Protein AF-A0A3A9F4L4-F1 (afdb_monomer_lite)

Secondary structure (DSSP, 8-state):
-EEEEEEEEEETTTTEEEEEEEEEEEPTTS-EEEEEEEETTB--TTGGG-TTGGG--

Sequence (57 aa):
MVTEEFITGFCKLQNQTRIVICEVEKRADGSQELISSDCCYGKCEHSKDCLLMGQIK

Foldseek 3Di:
DKDWDWFWDADPVVRGIWIKIWIWDQDPVRAIDTPAIATPVGGDPCPVVDPSCVVRD

Radius of gyration: 11.47 Å; c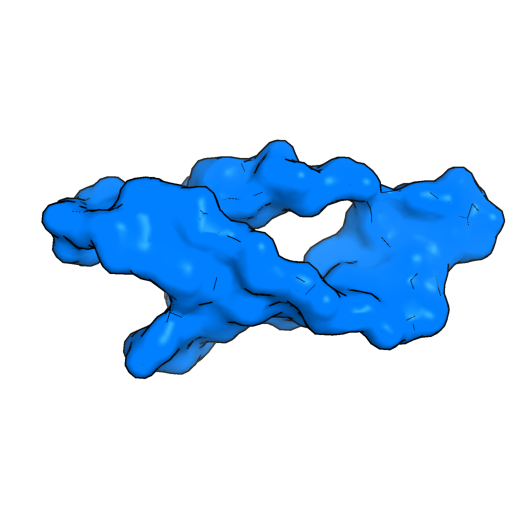hains: 1; bounding box: 25×18×31 Å

pLDDT: mean 79.05, std 7.59, range [59.62, 89.69]

Structure (mmCIF, N/CA/C/O backbone):
data_AF-A0A3A9F4L4-F1
#
_entry.id   AF-A0A3A9F4L4-F1
#
loop_
_atom_site.group_PDB
_atom_site.id
_atom_site.type_symbol
_atom_site.label_atom_id
_atom_site.label_alt_id
_atom_site.label_comp_id
_atom_site.label_asym_id
_atom_site.label_entity_id
_atom_site.label_seq_id
_atom_site.pdbx_PDB_ins_code
_atom_site.Cartn_x
_atom_site.Cartn_y
_atom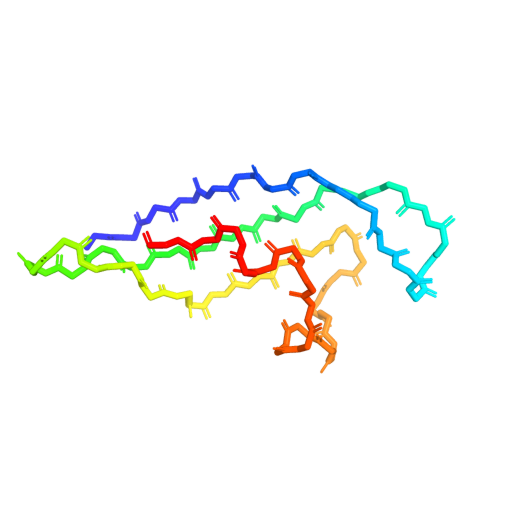_site.Cartn_z
_atom_site.occupancy
_atom_site.B_iso_or_equiv
_atom_site.auth_seq_id
_atom_site.auth_comp_id
_atom_site.auth_asym_id
_atom_site.auth_atom_id
_atom_site.pdbx_PDB_model_num
ATOM 1 N N . MET A 1 1 ? -8.468 -10.053 14.901 1.00 76.75 1 MET A N 1
ATOM 2 C CA . MET A 1 1 ? -8.677 -10.881 13.683 1.00 76.75 1 MET A CA 1
ATOM 3 C C . MET A 1 1 ? -7.759 -10.319 12.622 1.00 76.75 1 MET A C 1
ATOM 5 O O . MET A 1 1 ? -7.787 -9.106 12.445 1.00 76.75 1 MET A O 1
ATOM 9 N N . VAL A 1 2 ? -6.954 -11.156 11.967 1.00 85.62 2 VAL A N 1
ATOM 10 C CA . VAL A 1 2 ? -6.079 -10.705 10.876 1.00 85.62 2 VAL A CA 1
ATOM 11 C C . VAL A 1 2 ? -6.862 -10.753 9.567 1.00 85.62 2 VAL A C 1
ATOM 13 O O . VAL A 1 2 ? -7.558 -11.735 9.305 1.00 85.62 2 VAL A O 1
ATOM 16 N N . THR A 1 3 ? -6.789 -9.684 8.782 1.00 88.44 3 THR A N 1
ATOM 17 C CA . THR A 1 3 ? -7.372 -9.598 7.439 1.00 88.44 3 THR A CA 1
ATOM 18 C C . THR A 1 3 ? -6.312 -9.176 6.434 1.00 88.44 3 THR A C 1
ATOM 20 O O . THR A 1 3 ? -5.454 -8.360 6.759 1.00 88.44 3 THR A O 1
ATOM 23 N N . GLU A 1 4 ? -6.392 -9.710 5.220 1.00 87.62 4 GLU A N 1
ATOM 24 C CA . GLU A 1 4 ? -5.527 -9.325 4.105 1.00 87.62 4 GLU A CA 1
ATOM 25 C C . GLU A 1 4 ? -6.242 -8.300 3.220 1.00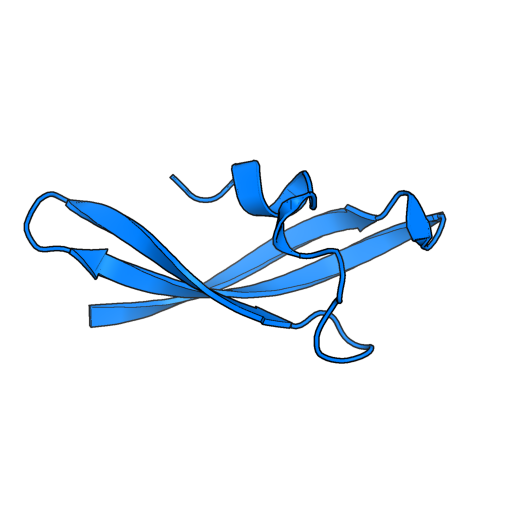 87.62 4 GLU A C 1
ATOM 27 O O . GLU A 1 4 ? -7.386 -8.508 2.809 1.00 87.62 4 GLU A O 1
ATOM 32 N N . GLU A 1 5 ? -5.565 -7.195 2.919 1.00 87.44 5 GLU A N 1
ATOM 33 C CA . GLU A 1 5 ? -6.075 -6.124 2.067 1.00 87.44 5 GLU A CA 1
ATOM 34 C C . GLU A 1 5 ? -5.118 -5.855 0.902 1.00 87.44 5 GLU A C 1
ATOM 36 O O . GLU A 1 5 ? -3.895 -5.887 1.050 1.00 87.44 5 GLU A O 1
ATOM 41 N N . PHE A 1 6 ? -5.681 -5.577 -0.276 1.00 86.06 6 PHE A N 1
ATOM 42 C CA . PHE A 1 6 ? -4.916 -5.233 -1.471 1.00 86.06 6 PHE A CA 1
ATOM 43 C C . PHE A 1 6 ? -4.968 -3.728 -1.697 1.00 86.06 6 PHE A C 1
ATOM 45 O O . PHE A 1 6 ? -6.034 -3.165 -1.948 1.00 86.06 6 PHE A O 1
ATOM 52 N N . ILE A 1 7 ? -3.806 -3.082 -1.673 1.00 84.00 7 ILE A N 1
ATOM 53 C CA . ILE A 1 7 ? -3.679 -1.648 -1.924 1.00 84.00 7 ILE A CA 1
ATOM 54 C C . ILE A 1 7 ? -2.968 -1.438 -3.247 1.00 84.00 7 ILE A C 1
ATOM 56 O O . ILE A 1 7 ? -1.828 -1.858 -3.441 1.00 84.00 7 ILE A O 1
ATOM 60 N N . THR A 1 8 ? -3.634 -0.751 -4.169 1.00 83.94 8 THR A N 1
ATOM 61 C CA . THR A 1 8 ? -3.063 -0.412 -5.471 1.00 83.94 8 THR A CA 1
ATOM 62 C C . THR A 1 8 ? -2.683 1.058 -5.518 1.00 83.94 8 THR A C 1
ATOM 64 O O . THR A 1 8 ? -3.507 1.922 -5.226 1.00 83.94 8 THR A O 1
ATOM 67 N N . GLY A 1 9 ? -1.467 1.370 -5.953 1.00 81.12 9 GLY A N 1
ATOM 68 C CA . GLY A 1 9 ? -1.083 2.754 -6.199 1.00 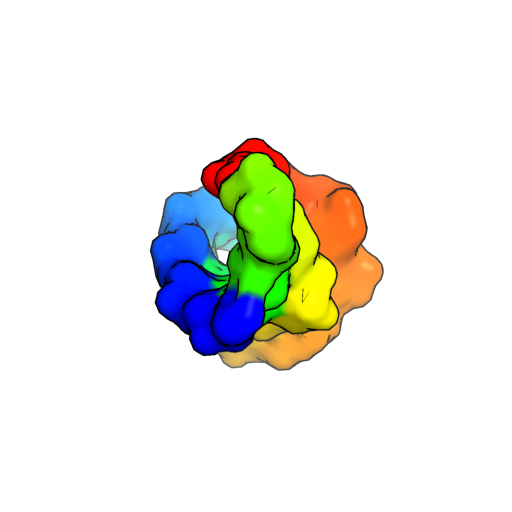81.12 9 GLY A CA 1
ATOM 69 C C . GLY A 1 9 ? 0.330 2.911 -6.737 1.00 81.12 9 GLY A C 1
ATOM 70 O O . GLY A 1 9 ? 0.994 1.942 -7.096 1.00 81.12 9 GLY A O 1
ATOM 71 N N . PHE A 1 10 ? 0.786 4.155 -6.851 1.00 81.94 10 PHE A N 1
ATOM 72 C CA . PHE A 1 10 ? 2.066 4.472 -7.479 1.00 81.94 10 PHE A CA 1
ATOM 73 C C . PHE A 1 10 ? 3.223 4.446 -6.474 1.00 81.94 10 PHE A C 1
ATOM 75 O O . PHE A 1 10 ? 3.238 5.204 -5.503 1.00 81.94 10 PHE A O 1
ATOM 82 N N . CYS A 1 11 ? 4.229 3.611 -6.731 1.00 79.31 11 CYS A N 1
ATOM 83 C CA . CYS A 1 11 ? 5.467 3.584 -5.963 1.00 79.31 11 CYS A CA 1
ATOM 84 C C . CYS A 1 11 ? 6.475 4.559 -6.582 1.00 79.31 11 CYS A C 1
ATOM 86 O O . CYS A 1 11 ? 7.024 4.288 -7.649 1.00 79.31 11 CYS A O 1
ATOM 88 N N . LYS A 1 12 ? 6.758 5.674 -5.896 1.00 77.31 12 LYS A N 1
ATOM 89 C CA . LYS A 1 12 ? 7.725 6.683 -6.369 1.00 77.31 12 LYS A CA 1
ATOM 90 C C . LYS A 1 12 ? 9.146 6.131 -6.510 1.00 77.31 12 LYS A C 1
ATOM 92 O O . LYS A 1 12 ? 9.807 6.441 -7.490 1.00 77.31 12 LYS A O 1
ATOM 97 N N . LEU A 1 13 ? 9.587 5.287 -5.572 1.00 75.31 13 LEU A N 1
ATOM 98 C CA . LEU A 1 13 ? 10.932 4.691 -5.590 1.00 75.31 13 LEU A CA 1
ATOM 99 C C . LEU A 1 13 ? 11.165 3.794 -6.810 1.00 75.31 13 LEU A C 1
ATOM 101 O O . LEU A 1 13 ? 12.270 3.739 -7.330 1.00 75.31 13 LEU A O 1
ATOM 105 N N . GLN A 1 14 ? 10.118 3.105 -7.265 1.00 79.38 14 GLN A N 1
ATOM 106 C CA . GLN A 1 14 ? 10.176 2.206 -8.420 1.00 79.38 14 GLN A CA 1
ATOM 107 C C . GLN A 1 14 ? 9.618 2.853 -9.697 1.00 79.38 14 GLN A C 1
ATOM 109 O O . GLN A 1 14 ? 9.586 2.212 -10.741 1.00 79.38 14 GLN A O 1
ATOM 114 N N . ASN A 1 15 ? 9.151 4.104 -9.614 1.00 83.38 15 ASN A N 1
ATOM 115 C CA . ASN A 1 15 ? 8.532 4.865 -10.698 1.00 83.38 15 ASN A CA 1
ATOM 116 C C . ASN A 1 15 ? 7.447 4.091 -11.484 1.00 83.38 15 ASN A C 1
ATOM 118 O O . ASN A 1 15 ? 7.378 4.169 -12.709 1.00 83.38 15 ASN A O 1
ATOM 122 N N . GLN A 1 16 ? 6.601 3.320 -10.791 1.00 85.38 16 GLN A N 1
ATOM 123 C CA . GLN A 1 16 ? 5.536 2.530 -11.420 1.00 85.38 16 GLN A CA 1
ATOM 124 C C . GLN A 1 16 ? 4.360 2.245 -10.477 1.00 85.38 16 GLN A C 1
ATOM 126 O O . GLN A 1 16 ? 4.501 2.276 -9.251 1.00 85.38 16 GLN A O 1
ATOM 131 N N . THR A 1 17 ? 3.204 1.894 -11.047 1.00 85.81 17 THR A N 1
ATOM 132 C CA . THR A 1 17 ? 2.052 1.378 -10.290 1.00 85.81 17 THR A CA 1
ATOM 133 C C . THR A 1 17 ? 2.344 -0.021 -9.747 1.00 85.81 17 THR A C 1
ATOM 135 O O . THR A 1 17 ? 2.940 -0.862 -10.427 1.00 85.81 17 THR A O 1
ATOM 138 N N . ARG A 1 18 ? 1.943 -0.265 -8.499 1.00 83.06 18 ARG A N 1
ATOM 139 C CA . ARG A 1 18 ? 2.140 -1.510 -7.758 1.00 83.06 18 ARG A CA 1
ATOM 140 C C . ARG A 1 18 ? 0.875 -1.884 -6.991 1.00 83.06 18 ARG A C 1
ATOM 142 O O . ARG A 1 18 ? 0.076 -1.021 -6.632 1.00 83.06 18 ARG A O 1
ATOM 149 N N . ILE A 1 19 ? 0.749 -3.179 -6.731 1.00 85.12 19 ILE A N 1
ATOM 150 C CA . ILE A 1 19 ? -0.182 -3.747 -5.759 1.00 85.12 19 ILE A CA 1
ATOM 151 C C . ILE A 1 19 ? 0.656 -4.151 -4.545 1.00 85.12 19 ILE A C 1
ATOM 153 O O . ILE A 1 19 ? 1.723 -4.749 -4.708 1.00 85.12 19 ILE A O 1
ATOM 157 N N . VAL A 1 20 ? 0.199 -3.778 -3.357 1.00 83.25 20 VAL A N 1
ATOM 158 C CA . VAL A 1 20 ? 0.778 -4.161 -2.070 1.00 83.25 20 VAL A CA 1
ATOM 159 C C . VAL A 1 20 ? -0.262 -4.991 -1.333 1.00 83.25 20 VAL A C 1
ATOM 161 O O . VAL A 1 20 ? -1.432 -4.610 -1.293 1.00 83.25 20 VAL A O 1
ATOM 164 N N . ILE A 1 21 ? 0.163 -6.125 -0.793 1.00 86.69 21 ILE A N 1
ATOM 165 C CA . ILE A 1 21 ? -0.645 -6.983 0.069 1.00 86.69 21 ILE A CA 1
ATOM 166 C C . ILE A 1 21 ? -0.328 -6.579 1.504 1.00 86.69 21 ILE A C 1
ATOM 168 O O . ILE A 1 21 ? 0.844 -6.527 1.881 1.00 86.69 21 ILE A O 1
ATOM 172 N N . CYS A 1 22 ? -1.353 -6.254 2.281 1.00 84.69 22 CYS A N 1
ATOM 173 C CA . CYS A 1 22 ? -1.225 -5.788 3.654 1.00 84.69 22 CYS A CA 1
ATOM 174 C C . CYS A 1 22 ? -1.971 -6.726 4.594 1.00 84.69 22 CYS A C 1
ATOM 176 O O . CYS A 1 22 ? -3.167 -6.945 4.420 1.00 84.69 22 CYS A O 1
ATOM 178 N N . GLU A 1 23 ? -1.286 -7.230 5.614 1.00 87.81 23 GLU A N 1
ATOM 179 C CA . GLU A 1 23 ? -1.930 -7.927 6.723 1.00 87.81 23 GLU A CA 1
ATOM 180 C C . GLU A 1 23 ? -2.221 -6.921 7.826 1.00 87.81 23 GLU A C 1
ATOM 182 O O . GLU A 1 23 ? -1.308 -6.276 8.350 1.00 87.81 23 GLU A O 1
ATOM 187 N N . VAL A 1 24 ? -3.492 -6.794 8.191 1.00 87.88 24 VAL A N 1
ATOM 188 C CA . VAL A 1 24 ? -3.936 -5.871 9.233 1.00 87.88 24 VAL A CA 1
ATOM 189 C C . VAL A 1 24 ? -4.640 -6.623 10.351 1.00 87.88 24 VAL A C 1
ATOM 191 O O . VAL A 1 24 ? -5.491 -7.482 10.109 1.00 87.88 24 VAL A O 1
ATOM 194 N N . GLU A 1 25 ? -4.308 -6.294 11.595 1.00 89.69 25 GLU A N 1
ATOM 195 C CA . GLU A 1 25 ? -5.051 -6.753 12.758 1.00 89.69 25 GLU A CA 1
ATOM 196 C C . GLU A 1 25 ? -6.155 -5.752 13.079 1.00 89.69 25 GLU A C 1
ATOM 198 O O . GLU A 1 25 ? -5.894 -4.597 13.417 1.00 89.69 25 GLU A O 1
ATOM 203 N N . LYS A 1 26 ? -7.407 -6.209 13.013 1.00 87.38 26 LYS A N 1
ATOM 204 C CA . LYS A 1 26 ? -8.531 -5.459 13.575 1.00 87.38 26 LYS A CA 1
ATOM 205 C C . LYS A 1 26 ? -8.567 -5.669 15.080 1.00 87.38 26 LYS A C 1
ATOM 207 O O . LYS A 1 26 ? -8.770 -6.804 15.541 1.00 87.38 26 LYS A O 1
ATOM 212 N N . ARG A 1 27 ? -8.391 -4.575 15.818 1.00 84.50 27 ARG A N 1
ATOM 213 C CA . ARG A 1 27 ? -8.519 -4.517 17.275 1.00 84.50 27 ARG A CA 1
ATOM 214 C C . ARG A 1 27 ? -9.991 -4.390 17.680 1.00 84.50 27 ARG A C 1
ATOM 216 O O . ARG A 1 27 ? -10.864 -4.078 16.871 1.00 84.50 27 ARG A O 1
ATOM 223 N N . ALA A 1 28 ? -10.282 -4.668 18.951 1.00 85.69 28 ALA A N 1
ATOM 224 C CA . ALA A 1 28 ? -11.652 -4.681 19.475 1.00 85.69 28 ALA A CA 1
ATOM 225 C C . ALA A 1 28 ? -12.332 -3.297 19.476 1.00 85.69 28 ALA A C 1
ATOM 227 O O . ALA A 1 28 ? -13.556 -3.216 19.496 1.00 85.69 28 ALA A O 1
ATOM 228 N N . ASP A 1 29 ? -11.544 -2.223 19.439 1.00 86.31 29 ASP A N 1
ATOM 229 C CA . ASP A 1 29 ? -12.001 -0.833 19.334 1.00 86.31 29 ASP A CA 1
ATOM 230 C C . ASP A 1 29 ? -12.308 -0.399 17.886 1.00 86.31 29 ASP A C 1
ATOM 232 O O . ASP A 1 29 ? -12.725 0.735 17.658 1.00 86.31 29 ASP A O 1
ATOM 236 N N . GLY A 1 30 ? -12.124 -1.297 16.911 1.00 82.44 30 GLY A N 1
ATOM 237 C CA . GLY A 1 30 ? -12.328 -1.031 15.489 1.00 82.44 30 GLY A CA 1
ATOM 238 C C . GLY A 1 30 ? -11.121 -0.416 14.781 1.00 82.44 30 GLY A C 1
ATOM 239 O O . GLY A 1 30 ? -11.190 -0.240 13.567 1.00 82.44 30 GLY A O 1
ATOM 240 N N . SER A 1 31 ? -10.024 -0.128 15.491 1.00 82.81 31 SER A N 1
ATOM 241 C CA . SER A 1 31 ? -8.782 0.329 14.863 1.00 82.81 31 SER A CA 1
ATOM 242 C C . SER A 1 31 ? -8.087 -0.803 14.098 1.00 82.81 31 SER A C 1
ATOM 244 O O . SER A 1 31 ? -8.179 -1.981 14.472 1.00 82.81 31 SER A O 1
ATOM 246 N N . GLN A 1 32 ? -7.402 -0.444 13.011 1.00 84.38 32 GLN A N 1
ATOM 247 C CA . GLN A 1 32 ? -6.584 -1.367 12.229 1.00 84.38 32 GLN A CA 1
ATOM 248 C C . GLN A 1 32 ? -5.100 -1.121 12.509 1.00 84.38 32 GLN A C 1
ATOM 250 O O . GLN A 1 32 ? -4.615 0.007 12.450 1.00 84.38 32 GLN A O 1
ATOM 255 N N . GLU A 1 33 ? -4.360 -2.188 12.788 1.00 84.19 33 GLU A N 1
ATOM 256 C CA . GLU A 1 33 ? -2.905 -2.148 12.905 1.00 84.19 33 GLU A CA 1
ATOM 257 C C . GLU A 1 33 ? -2.267 -2.928 11.759 1.00 84.19 33 GLU A C 1
ATOM 259 O O . GLU A 1 33 ? -2.581 -4.096 11.550 1.00 84.19 33 GLU A O 1
ATOM 264 N N . LEU A 1 34 ? -1.352 -2.296 11.023 1.00 82.06 34 LEU A N 1
ATOM 265 C CA . LEU A 1 34 ? -0.574 -2.970 9.986 1.00 82.06 34 LEU A CA 1
ATOM 266 C C . LEU A 1 34 ? 0.450 -3.914 10.628 1.00 82.06 34 LEU A C 1
ATOM 268 O O . LEU A 1 34 ? 1.391 -3.460 11.278 1.00 82.06 34 LEU A O 1
ATOM 272 N N . ILE A 1 35 ? 0.298 -5.215 10.392 1.00 85.81 35 ILE A N 1
ATOM 273 C CA . ILE A 1 35 ? 1.228 -6.250 10.857 1.00 85.81 35 ILE A CA 1
ATOM 274 C C . ILE A 1 35 ? 2.351 -6.435 9.838 1.00 85.81 35 ILE A C 1
ATOM 276 O O . ILE A 1 35 ? 3.534 -6.468 10.190 1.00 85.81 35 ILE A O 1
ATOM 280 N N . SER A 1 36 ? 1.990 -6.554 8.560 1.00 81.88 36 SER A N 1
ATOM 281 C CA . SER A 1 36 ? 2.943 -6.805 7.485 1.00 81.88 36 SER A CA 1
ATOM 282 C C . SER A 1 36 ? 2.495 -6.174 6.168 1.00 81.88 36 SER A C 1
ATOM 284 O O . SER A 1 36 ? 1.319 -5.889 5.947 1.00 81.88 36 SER A O 1
ATOM 286 N N . SER A 1 37 ? 3.465 -5.913 5.293 1.00 80.50 37 SER A N 1
ATOM 287 C CA . SER A 1 37 ? 3.208 -5.460 3.929 1.00 80.50 37 SER A CA 1
ATOM 288 C C . SER A 1 37 ? 4.227 -6.080 2.985 1.00 80.50 37 SER A C 1
ATOM 290 O O . SER A 1 37 ? 5.429 -6.066 3.270 1.00 80.50 37 SER A O 1
ATOM 292 N N . ASP A 1 38 ? 3.743 -6.602 1.864 1.00 81.12 38 ASP A N 1
ATOM 293 C CA . ASP A 1 38 ? 4.566 -7.187 0.813 1.00 81.12 38 ASP A CA 1
ATOM 294 C C . ASP A 1 38 ? 4.153 -6.608 -0.543 1.00 81.12 38 ASP A C 1
ATOM 296 O O . ASP A 1 38 ? 2.970 -6.482 -0.869 1.00 81.12 38 ASP A O 1
ATOM 300 N N . CYS A 1 39 ? 5.133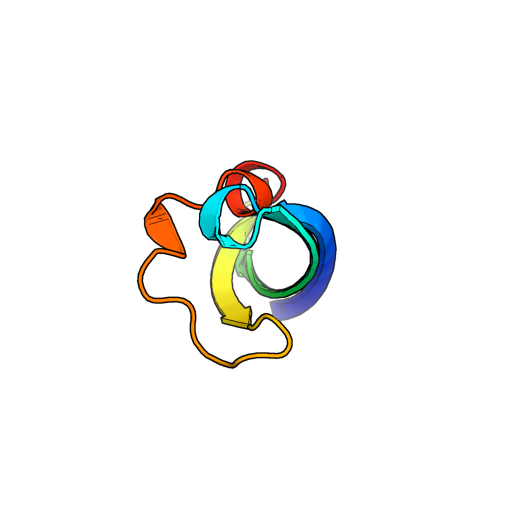 -6.194 -1.337 1.00 76.81 39 CYS A N 1
ATOM 301 C CA . CYS A 1 39 ? 4.933 -5.870 -2.745 1.00 76.81 39 CYS A CA 1
ATOM 302 C C . CYS A 1 39 ? 5.700 -6.913 -3.560 1.00 76.81 39 CYS A C 1
ATOM 304 O O . CYS A 1 39 ? 6.667 -7.441 -3.044 1.00 76.81 39 CYS A O 1
ATOM 306 N N . CYS A 1 40 ? 5.344 -7.195 -4.823 1.00 69.19 40 CYS A N 1
ATOM 307 C CA . CYS A 1 40 ? 5.881 -8.315 -5.638 1.00 69.19 40 CYS A CA 1
ATOM 308 C C . CYS A 1 40 ? 7.426 -8.488 -5.738 1.00 69.19 40 CYS A C 1
ATOM 310 O O . CYS A 1 40 ? 7.889 -9.355 -6.472 1.00 69.19 40 CYS A O 1
ATOM 312 N N . TYR A 1 41 ? 8.222 -7.641 -5.088 1.00 63.81 41 TYR A N 1
ATOM 313 C CA . TYR A 1 41 ? 9.670 -7.717 -4.918 1.00 63.81 41 TYR A CA 1
ATOM 314 C C . TYR A 1 41 ? 10.121 -8.098 -3.485 1.00 63.81 41 TYR A C 1
ATOM 316 O O . TYR A 1 41 ? 11.322 -8.099 -3.218 1.00 63.81 41 TYR A O 1
ATOM 324 N N . GLY A 1 42 ? 9.196 -8.433 -2.5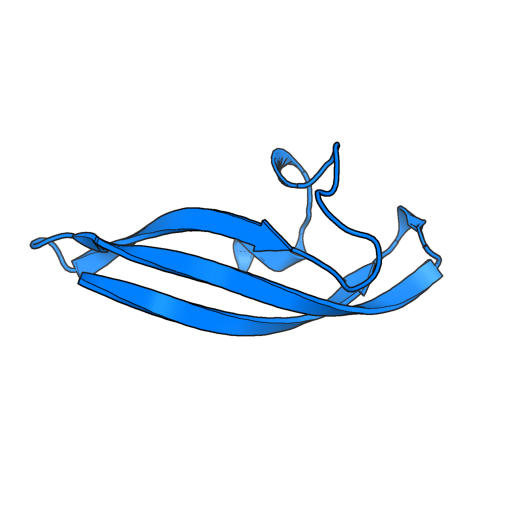79 1.00 67.88 42 GLY A N 1
ATOM 325 C CA . GLY A 1 42 ? 9.436 -8.807 -1.185 1.00 67.88 42 GLY A CA 1
ATOM 326 C C . GLY A 1 42 ? 9.253 -7.659 -0.183 1.00 67.88 42 GLY A C 1
ATOM 327 O O . GLY A 1 42 ? 8.603 -6.643 -0.450 1.00 67.88 42 GLY A O 1
ATOM 328 N N . LYS A 1 43 ? 9.866 -7.813 1.000 1.00 66.06 43 LYS A N 1
ATOM 329 C CA . LYS A 1 43 ? 9.775 -6.850 2.106 1.00 66.06 43 LYS A CA 1
ATOM 330 C C . LYS A 1 43 ? 10.440 -5.519 1.739 1.00 66.06 43 LYS A C 1
ATOM 332 O O . LYS A 1 43 ? 11.660 -5.427 1.634 1.00 66.06 43 LYS A O 1
ATOM 337 N N . CYS A 1 44 ? 9.638 -4.467 1.599 1.00 71.44 44 CYS A N 1
ATOM 338 C CA . CYS A 1 44 ? 10.129 -3.116 1.333 1.00 71.44 44 CYS A CA 1
ATOM 339 C C . CYS A 1 44 ? 10.791 -2.512 2.586 1.00 71.44 44 CYS A C 1
ATOM 341 O O . CYS A 1 44 ? 10.131 -2.334 3.610 1.00 71.44 44 CYS A O 1
ATOM 343 N N . GLU A 1 45 ? 12.068 -2.132 2.498 1.00 72.31 45 GLU A N 1
ATOM 344 C CA . GLU A 1 45 ? 12.811 -1.477 3.594 1.00 72.31 45 GLU A CA 1
ATOM 345 C C . GLU A 1 45 ? 12.236 -0.098 3.970 1.00 72.31 45 GLU A C 1
ATOM 347 O O . GLU A 1 45 ? 12.400 0.367 5.096 1.00 72.31 45 GLU A O 1
ATOM 352 N N . HIS A 1 46 ? 11.500 0.524 3.046 1.00 71.88 46 HIS A N 1
ATOM 353 C CA . HIS A 1 46 ? 10.853 1.827 3.214 1.00 71.88 46 HIS A CA 1
ATOM 354 C C . HIS A 1 46 ? 9.345 1.721 3.483 1.00 71.88 46 HIS A C 1
ATOM 356 O O . HIS A 1 46 ? 8.612 2.687 3.275 1.00 71.88 46 HIS A O 1
ATOM 362 N N . SER A 1 47 ? 8.845 0.557 3.912 1.00 69.19 47 SER A N 1
ATOM 363 C CA . SER A 1 47 ? 7.409 0.349 4.159 1.00 69.19 47 SER A CA 1
ATOM 364 C C . SER A 1 47 ? 6.815 1.360 5.148 1.00 69.19 47 SER A C 1
ATOM 366 O O . SER A 1 47 ? 5.679 1.786 4.961 1.00 69.19 47 SER A O 1
ATOM 368 N N . LYS A 1 48 ? 7.602 1.822 6.129 1.00 68.44 48 LYS A N 1
ATOM 369 C CA . LYS A 1 48 ? 7.197 2.844 7.111 1.00 68.44 48 LYS A CA 1
ATOM 370 C C . LYS A 1 48 ? 6.889 4.214 6.498 1.00 68.44 48 LYS A C 1
ATOM 372 O O . LYS A 1 48 ? 6.001 4.899 6.989 1.00 68.44 48 LYS A O 1
ATOM 377 N N . ASP A 1 49 ? 7.582 4.584 5.423 1.00 70.62 49 ASP A N 1
ATOM 378 C CA . ASP A 1 49 ? 7.415 5.873 4.732 1.00 70.62 49 ASP A CA 1
ATOM 379 C C . ASP A 1 49 ? 6.557 5.739 3.460 1.00 70.62 49 ASP A C 1
ATOM 381 O O . ASP A 1 49 ? 6.403 6.677 2.670 1.00 70.62 49 ASP A O 1
ATOM 385 N N . CYS A 1 50 ? 6.007 4.548 3.213 1.00 73.00 50 CYS A N 1
ATOM 386 C CA . CYS A 1 50 ? 5.226 4.271 2.024 1.00 73.00 50 CYS A CA 1
ATOM 387 C C . CYS A 1 50 ? 3.854 4.947 2.121 1.00 73.00 50 CYS A C 1
ATOM 389 O O . CYS A 1 50 ? 2.992 4.536 2.894 1.00 73.00 50 CYS A O 1
ATOM 391 N N . LEU A 1 51 ? 3.613 5.941 1.260 1.00 71.38 51 LEU A N 1
ATOM 392 C CA . LEU A 1 51 ? 2.334 6.663 1.194 1.00 71.38 51 LEU A CA 1
ATOM 393 C C . LEU A 1 51 ? 1.122 5.751 0.930 1.00 71.38 51 LEU A C 1
ATOM 395 O O . LEU A 1 51 ? 0.002 6.131 1.255 1.00 71.38 51 LEU A O 1
ATOM 399 N N . LEU A 1 52 ? 1.332 4.557 0.361 1.00 70.12 52 LEU A N 1
ATOM 400 C CA . LEU A 1 52 ? 0.266 3.565 0.186 1.00 70.12 52 LEU A CA 1
ATOM 401 C C . LEU A 1 52 ? -0.237 3.028 1.530 1.00 70.12 52 LEU A C 1
ATOM 403 O O . LEU A 1 52 ? -1.420 2.741 1.656 1.00 70.12 52 LEU A O 1
ATOM 407 N N . MET A 1 53 ? 0.625 2.943 2.547 1.00 71.88 53 MET A N 1
ATOM 408 C CA . MET A 1 53 ? 0.241 2.443 3.873 1.00 71.88 53 MET A CA 1
ATOM 409 C C . MET A 1 53 ? -0.648 3.433 4.628 1.00 71.88 53 MET A C 1
ATOM 411 O O . MET A 1 53 ? -1.458 3.019 5.446 1.00 71.88 53 MET A O 1
ATOM 415 N N . GLY A 1 54 ? -0.585 4.729 4.300 1.00 68.12 54 GLY A N 1
ATOM 416 C CA . GLY A 1 54 ? -1.498 5.740 4.848 1.00 68.12 54 GLY A CA 1
ATOM 417 C C . GLY A 1 54 ? -2.955 5.607 4.380 1.00 68.12 54 GLY A C 1
ATOM 418 O O . GLY A 1 54 ? -3.802 6.395 4.800 1.00 68.12 54 GLY A O 1
ATOM 419 N N . GLN A 1 55 ? -3.254 4.657 3.487 1.00 69.81 55 GLN A N 1
ATOM 420 C CA . GLN A 1 55 ? -4.623 4.334 3.077 1.00 69.81 55 GLN A CA 1
ATOM 421 C C . GLN A 1 55 ? -5.304 3.331 4.018 1.00 69.81 55 GLN A C 1
ATOM 423 O O . GLN A 1 55 ? -6.524 3.204 3.965 1.00 69.81 55 GLN A O 1
ATOM 428 N N . ILE A 1 56 ? -4.536 2.668 4.887 1.00 67.94 56 ILE A N 1
ATOM 429 C CA . ILE A 1 56 ? -5.042 1.781 5.939 1.00 67.94 56 ILE A CA 1
ATOM 430 C C . ILE A 1 56 ? -5.465 2.660 7.121 1.00 67.94 56 ILE A C 1
ATOM 432 O O . ILE A 1 56 ? -4.678 3.506 7.553 1.00 67.94 56 ILE A O 1
ATOM 436 N N . LYS A 1 57 ? -6.705 2.515 7.605 1.00 59.62 57 LYS A N 1
ATOM 437 C CA . LYS A 1 57 ? -7.286 3.349 8.670 1.00 59.62 57 LYS A CA 1
ATOM 438 C C . LYS A 1 57 ? -7.945 2.519 9.760 1.00 59.62 57 LYS A C 1
ATOM 440 O O . LYS A 1 57 ? -8.877 1.768 9.421 1.00 59.62 57 LYS A O 1
#